Protein AF-A0A5J5V504-F1 (afdb_monomer)

Solvent-accessible surface area (backbone atoms only — not comparable to full-atom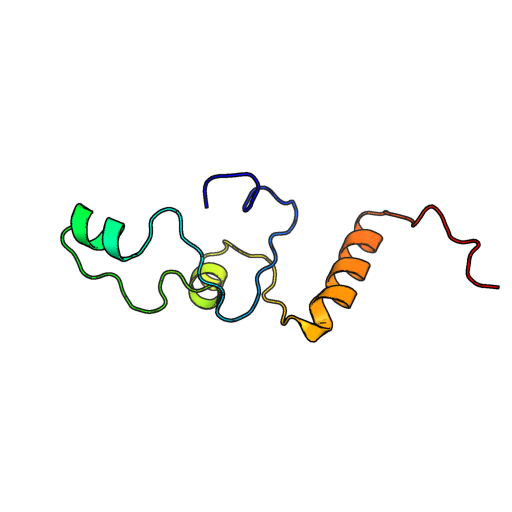 values): 5262 Å² total; per-residue (Å²): 88,92,54,75,92,71,67,52,100,70,40,72,43,44,78,80,35,76,57,55,70,66,56,70,69,57,50,26,68,75,66,75,46,89,75,68,84,62,69,43,23,41,71,54,37,38,81,69,68,75,42,74,50,78,44,53,78,85,59,39,65,58,54,51,52,52,54,41,45,72,73,67,55,70,71,93,72,73,80,79,78,122

Sequence (82 aa):
TASFGMLGDIIIAEPNAYIAFAGKRVIEQTLNKTIPEGSQVVEYLFHKGLFDPIVPRNPLKGVLSELVQLHGFFPLNQNSIK

Secondary structure (DSSP, 8-state):
--SGGG-SSS--B-TT-B--SS-HHHHHHHHTSPPPTTTTBHHHHHTTTS-S-B--HHHHHHHHHHHHHHTT---S--TT--

InterPro domains:
  IPR000438 Acetyl-CoA carboxylase carboxyl transferase, beta subunit [PR01070] (21-32)
  IPR000438 Acetyl-CoA carboxylase carboxyl transferase, beta subunit [PR01070] (43-52)
  IPR011762 Acetyl-coenzyme A carboxyltransferase, N-terminal [PS50980] (1-82)
  IPR029045 ClpP/crotonase-like domain superfamily [SSF52096] (2-68)

Mean predicted aligned error: 6.16 Å

Organism: Gossypium barbadense (NCBI:txid3634)

Radius of gyration: 17.52 Å; Cα contacts (8 Å, |Δi|>4): 68; chains: 1; bounding box: 48×24×43 Å

pLDDT: mean 89.86, std 12.99, range [40.72, 98.31]

Nearest PDB structures (foldseek):
  2f9i-assembly1_D  TM=9.243E-01  e=9.883E-06  Staphylococcus aureus
  2f9y-assembly1_B-2  TM=8.829E-01  e=1.134E-05  Escherichia coli
  8uz2-assembly1_H  TM=8.839E-01  e=1.215E-05  Escherichia coli
  8uz2-assembly1_D  TM=8.852E-01  e=3.419E-05  Escherichia coli
  5ing-assembly1_A  TM=6.257E-01  e=5.956E+00  Streptomyces ambofaciens ATCC 23877

Foldseek 3Di:
DPDPQQVDPAREAEFQDFADPDDQVVCCVVVVDHDDPPCRGPVNVVVVVSHDYHDHPVCVVVVVVVVCVVVVDDPPPPPPPD

Structure (mmCIF, N/CA/C/O backbone):
data_AF-A0A5J5V504-F1
#
_entry.id   AF-A0A5J5V504-F1
#
loop_
_atom_site.group_PDB
_atom_site.id
_atom_site.type_symbol
_atom_site.label_atom_id
_atom_site.label_alt_id
_atom_site.label_comp_id
_atom_site.label_asym_id
_atom_site.label_entity_id
_atom_site.label_seq_id
_atom_site.pdbx_PDB_ins_code
_atom_site.Cartn_x
_atom_site.Cartn_y
_atom_site.Cartn_z
_atom_site.occupancy
_atom_site.B_iso_or_equiv
_atom_site.auth_seq_id
_atom_site.auth_comp_id
_atom_site.auth_asym_id
_atom_site.auth_atom_id
_atom_site.pdbx_PDB_model_num
ATOM 1 N N . THR A 1 1 ? -3.022 7.562 4.292 1.00 63.00 1 THR A N 1
ATOM 2 C CA . THR A 1 1 ? -3.196 8.515 3.172 1.00 63.00 1 THR A CA 1
ATOM 3 C C . THR A 1 1 ? -3.233 9.919 3.739 1.00 63.00 1 THR A C 1
ATOM 5 O O . THR A 1 1 ? -3.826 10.058 4.792 1.00 63.00 1 THR A O 1
ATOM 8 N N . ALA A 1 2 ? -2.542 10.890 3.126 1.00 67.81 2 ALA A N 1
ATOM 9 C CA . ALA A 1 2 ? -2.624 12.358 3.348 1.00 67.81 2 ALA A CA 1
ATOM 10 C C . ALA A 1 2 ? -1.283 13.059 3.027 1.00 67.81 2 ALA A C 1
ATOM 12 O O . ALA A 1 2 ? -0.880 13.997 3.710 1.00 67.81 2 ALA A O 1
ATOM 13 N N . SER A 1 3 ? -0.541 12.568 2.033 1.00 79.25 3 SER A N 1
ATOM 14 C CA . SER A 1 3 ? 0.699 13.190 1.559 1.00 79.25 3 SER A CA 1
ATOM 15 C C . SER A 1 3 ? 1.130 12.549 0.236 1.00 79.25 3 SER A C 1
ATOM 17 O O . SER A 1 3 ? 0.406 11.718 -0.321 1.00 79.25 3 SER A O 1
ATOM 19 N N . PHE A 1 4 ? 2.337 12.888 -0.222 1.00 89.25 4 PHE A N 1
ATOM 20 C CA . PHE A 1 4 ? 3.018 12.305 -1.381 1.00 89.25 4 PHE A CA 1
ATOM 21 C C . PHE A 1 4 ? 2.979 10.770 -1.441 1.00 89.25 4 PHE A C 1
ATOM 23 O O . PHE A 1 4 ? 2.999 10.214 -2.531 1.00 89.25 4 PHE A O 1
ATOM 30 N N . GLY A 1 5 ? 2.865 10.077 -0.300 1.00 88.69 5 GLY A N 1
ATOM 31 C CA . GLY A 1 5 ? 2.804 8.615 -0.265 1.00 88.69 5 GLY A CA 1
ATOM 32 C C . GLY A 1 5 ? 1.613 8.005 -1.014 1.00 88.69 5 GLY A C 1
ATOM 33 O O . GLY A 1 5 ? 1.619 6.804 -1.228 1.00 88.69 5 GLY A O 1
ATOM 34 N N . MET A 1 6 ? 0.604 8.798 -1.396 1.00 93.38 6 MET A N 1
ATOM 35 C CA . MET A 1 6 ? -0.585 8.347 -2.140 1.00 93.38 6 MET A CA 1
ATOM 36 C C . MET A 1 6 ? -0.870 9.217 -3.376 1.00 93.38 6 MET A C 1
ATOM 38 O O . MET A 1 6 ? -2.008 9.293 -3.823 1.00 93.38 6 MET A O 1
ATOM 42 N N . LEU A 1 7 ? 0.141 9.935 -3.875 1.00 94.38 7 LEU A N 1
ATOM 43 C CA . LEU A 1 7 ? 0.050 10.790 -5.069 1.00 94.38 7 LEU A CA 1
ATOM 44 C C . LEU A 1 7 ? 0.928 10.271 -6.219 1.00 94.38 7 LEU A C 1
ATOM 46 O O . LEU A 1 7 ? 1.233 11.023 -7.138 1.00 94.38 7 LEU A O 1
ATOM 50 N N . GLY A 1 8 ? 1.394 9.023 -6.136 1.00 93.81 8 GLY A N 1
ATOM 51 C CA . GLY A 1 8 ? 2.149 8.405 -7.222 1.00 93.81 8 GLY A CA 1
ATOM 52 C C . GLY A 1 8 ? 1.240 8.056 -8.396 1.00 93.81 8 GLY A C 1
ATOM 53 O O . GLY A 1 8 ? 0.075 7.727 -8.184 1.00 93.81 8 GLY A O 1
ATOM 54 N N . ASP A 1 9 ? 1.791 8.074 -9.611 1.00 94.94 9 ASP A N 1
ATOM 55 C CA . ASP A 1 9 ? 1.091 7.594 -10.813 1.00 94.94 9 ASP A CA 1
ATOM 56 C C . ASP A 1 9 ? 0.714 6.108 -10.702 1.00 94.94 9 ASP A C 1
ATOM 58 O O . ASP A 1 9 ? -0.288 5.670 -11.259 1.00 94.94 9 ASP A O 1
ATOM 62 N N . ILE A 1 10 ? 1.522 5.342 -9.959 1.00 96.06 10 ILE A N 1
ATOM 63 C CA . ILE A 1 10 ? 1.270 3.951 -9.576 1.00 96.06 10 ILE A CA 1
ATOM 64 C C . ILE A 1 10 ? 1.584 3.810 -8.086 1.00 96.06 10 ILE A C 1
ATOM 66 O O . ILE A 1 10 ? 2.699 4.111 -7.645 1.00 96.06 10 ILE A O 1
ATOM 70 N N . ILE A 1 11 ? 0.624 3.321 -7.305 1.00 96.81 11 ILE A N 1
ATOM 71 C CA . ILE A 1 11 ? 0.749 3.104 -5.864 1.00 96.81 11 ILE A CA 1
ATOM 72 C C . ILE A 1 11 ? 0.876 1.603 -5.595 1.00 96.81 11 ILE A C 1
ATOM 74 O O . ILE A 1 11 ? -0.093 0.846 -5.617 1.00 96.81 11 ILE A O 1
ATOM 78 N N . ILE A 1 12 ? 2.101 1.177 -5.295 1.00 97.44 12 ILE A N 1
ATOM 79 C CA . ILE A 1 12 ? 2.443 -0.210 -4.963 1.00 97.44 12 ILE A CA 1
ATOM 80 C C . ILE A 1 12 ? 2.488 -0.371 -3.446 1.00 97.44 12 ILE A C 1
ATOM 82 O O . ILE A 1 12 ? 3.013 0.492 -2.740 1.00 97.44 12 ILE A O 1
ATOM 86 N N . ALA A 1 13 ? 2.009 -1.504 -2.943 1.00 97.62 13 ALA A N 1
ATOM 87 C CA . ALA A 1 13 ? 2.176 -1.874 -1.542 1.00 97.62 13 ALA A CA 1
ATOM 88 C C . ALA A 1 13 ? 2.672 -3.316 -1.375 1.00 97.62 13 ALA A C 1
ATOM 90 O O . ALA A 1 13 ? 2.567 -4.144 -2.275 1.00 97.62 13 ALA A O 1
ATOM 91 N N . GLU A 1 14 ? 3.241 -3.611 -0.209 1.00 98.19 14 GLU A N 1
ATOM 92 C CA . GLU A 1 14 ? 3.690 -4.956 0.159 1.00 98.19 14 GLU A CA 1
ATOM 93 C C . GLU A 1 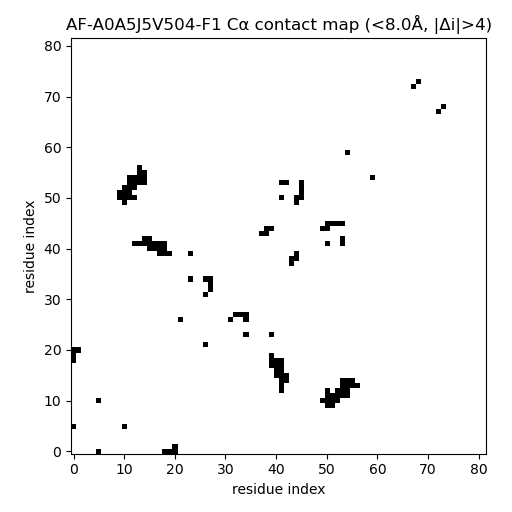14 ? 2.609 -5.713 0.936 1.00 98.19 14 GLU A C 1
ATOM 95 O O . GLU A 1 14 ? 1.837 -5.072 1.650 1.00 98.19 14 GLU A O 1
ATOM 100 N N . PRO A 1 15 ? 2.574 -7.059 0.861 1.00 97.88 15 PRO A N 1
ATOM 101 C CA . PRO A 1 15 ? 1.625 -7.871 1.618 1.00 97.88 15 PRO A CA 1
ATOM 102 C C . PRO A 1 15 ? 1.650 -7.554 3.114 1.00 97.88 15 PRO A C 1
ATOM 104 O O . PRO A 1 15 ? 2.722 -7.390 3.702 1.00 97.88 15 PRO A O 1
ATOM 107 N N . ASN A 1 16 ? 0.476 -7.532 3.742 1.00 96.38 16 ASN A N 1
ATOM 108 C CA . ASN A 1 16 ? 0.276 -7.208 5.158 1.00 96.38 16 ASN A CA 1
ATOM 109 C C . ASN A 1 16 ? 0.716 -5.793 5.581 1.00 96.38 16 ASN A C 1
ATOM 111 O O . ASN A 1 16 ? 0.786 -5.506 6.780 1.00 96.38 16 ASN A O 1
ATOM 115 N N . ALA A 1 17 ? 1.025 -4.894 4.641 1.00 96.62 17 ALA A N 1
ATOM 116 C CA . ALA A 1 17 ? 1.348 -3.518 4.990 1.00 96.62 17 ALA A CA 1
ATOM 117 C C . ALA A 1 17 ? 0.153 -2.852 5.688 1.00 96.62 17 ALA A C 1
ATOM 119 O O . ALA A 1 17 ? -0.994 -2.998 5.264 1.00 96.62 17 ALA A O 1
ATOM 120 N N . TYR A 1 18 ? 0.428 -2.105 6.759 1.00 95.38 18 TYR A N 1
ATOM 121 C CA . TYR A 1 18 ? -0.576 -1.343 7.498 1.00 95.38 18 TYR A CA 1
ATOM 122 C C . TYR A 1 18 ? -0.561 0.116 7.036 1.00 95.38 18 TYR A C 1
ATOM 124 O O . TYR A 1 18 ? 0.433 0.823 7.215 1.00 95.38 18 TYR A O 1
ATOM 132 N N . ILE A 1 19 ? -1.665 0.577 6.447 1.00 94.19 19 ILE A N 1
ATOM 133 C CA . ILE A 1 19 ? -1.809 1.922 5.891 1.00 94.19 19 ILE A CA 1
ATOM 134 C C . ILE A 1 19 ? -2.999 2.623 6.535 1.00 94.19 19 ILE A C 1
ATOM 136 O O . ILE A 1 19 ? -4.142 2.172 6.494 1.00 94.19 19 ILE A O 1
ATOM 140 N N . ALA A 1 20 ? -2.725 3.793 7.099 1.00 92.19 20 ALA A N 1
ATOM 141 C CA . ALA A 1 20 ? -3.700 4.583 7.824 1.00 92.19 20 ALA A CA 1
ATOM 142 C C . ALA A 1 20 ? -3.469 6.082 7.595 1.00 92.19 20 ALA A C 1
ATOM 144 O O . ALA A 1 20 ? -2.348 6.517 7.339 1.00 92.19 20 ALA A O 1
ATOM 145 N N . PHE A 1 21 ? -4.534 6.883 7.662 1.00 91.38 21 PHE A N 1
ATOM 146 C CA . PHE A 1 21 ? -4.404 8.325 7.916 1.00 91.38 21 PHE A CA 1
ATOM 147 C C . PHE A 1 21 ? -4.315 8.580 9.425 1.00 91.38 21 PHE A C 1
ATOM 149 O O . PHE A 1 21 ? -3.362 9.181 9.905 1.00 91.38 21 PHE A O 1
ATOM 156 N N . ALA A 1 22 ? -5.275 8.028 10.169 1.00 92.81 22 ALA A N 1
ATOM 157 C CA . ALA A 1 22 ? -5.280 7.967 11.624 1.00 92.81 22 ALA A CA 1
ATOM 158 C C . ALA A 1 22 ? -5.180 6.503 12.076 1.00 92.81 22 ALA A C 1
ATOM 160 O O . ALA A 1 22 ? -5.834 5.626 11.509 1.00 92.81 22 ALA A O 1
ATOM 161 N N . GLY A 1 23 ? -4.362 6.223 13.091 1.00 92.25 23 GLY A N 1
ATOM 162 C CA . GLY A 1 23 ? -4.229 4.867 13.630 1.00 92.25 23 GLY A CA 1
ATOM 163 C C . GLY A 1 23 ? -5.521 4.375 14.293 1.00 92.25 23 GLY A C 1
ATOM 164 O O . GLY A 1 23 ? -6.285 5.184 14.825 1.00 92.25 23 GLY A O 1
ATOM 165 N N . LYS A 1 24 ? -5.733 3.049 14.310 1.00 93.06 24 LYS A N 1
ATOM 166 C CA . LYS A 1 24 ? -6.935 2.390 14.864 1.00 93.06 24 LYS A CA 1
ATOM 167 C C . LYS A 1 24 ? -7.384 2.988 16.201 1.00 93.06 24 LYS A C 1
ATOM 169 O O . LYS A 1 24 ? -8.526 3.412 16.325 1.00 93.06 24 LYS A O 1
ATOM 174 N N . ARG A 1 25 ? -6.459 3.111 17.162 1.00 93.12 25 ARG A N 1
ATOM 175 C CA . ARG A 1 25 ? -6.729 3.662 18.502 1.00 93.12 25 ARG A CA 1
ATOM 176 C C . ARG A 1 25 ? -7.358 5.056 18.457 1.00 93.12 25 ARG A C 1
ATOM 178 O O . ARG A 1 25 ? -8.306 5.309 19.188 1.00 93.12 25 ARG A O 1
ATOM 185 N N . VAL A 1 26 ? -6.837 5.946 17.612 1.00 95.31 26 VAL A N 1
ATOM 186 C CA . VAL A 1 26 ? -7.347 7.320 17.493 1.00 95.31 26 VAL A CA 1
ATOM 187 C C . VAL A 1 26 ? -8.769 7.297 16.940 1.00 95.31 26 VAL A C 1
ATOM 189 O O . VAL A 1 26 ? -9.646 7.949 17.493 1.00 95.31 26 VAL A O 1
ATOM 192 N N . ILE A 1 27 ? -9.024 6.489 15.906 1.00 94.69 27 ILE A N 1
ATOM 193 C CA . ILE A 1 27 ? -10.356 6.370 15.298 1.00 94.69 27 ILE A CA 1
ATOM 194 C C . ILE A 1 27 ? -11.374 5.828 16.310 1.00 94.69 27 ILE A C 1
ATOM 196 O O . ILE A 1 27 ? -12.459 6.391 16.448 1.00 94.69 27 ILE A O 1
ATOM 200 N N . GLU A 1 28 ? -11.022 4.769 17.041 1.00 96.00 28 GLU A N 1
ATOM 201 C CA . GLU A 1 28 ? -11.909 4.160 18.038 1.00 96.00 28 GLU A CA 1
ATOM 202 C C . GLU A 1 28 ? -12.216 5.123 19.190 1.00 96.00 28 GLU A C 1
ATOM 204 O O . GLU A 1 28 ? -13.370 5.232 19.599 1.00 96.00 28 GLU A O 1
ATOM 209 N N . GLN A 1 29 ? -11.216 5.874 19.667 1.00 96.94 29 GLN A N 1
ATOM 210 C CA . GLN A 1 29 ? -11.404 6.886 20.710 1.00 96.94 29 GLN A CA 1
ATOM 211 C C . GLN A 1 29 ? -12.278 8.056 20.241 1.00 96.94 29 GLN A C 1
ATOM 213 O O . GLN A 1 29 ? -13.102 8.543 21.009 1.00 96.94 29 GLN A O 1
ATOM 218 N N . THR A 1 30 ? -12.119 8.514 18.996 1.00 97.12 30 THR A N 1
ATOM 219 C CA . THR A 1 30 ? -12.898 9.641 18.459 1.00 97.12 30 THR A CA 1
ATOM 220 C C . THR A 1 30 ? -14.339 9.253 18.126 1.00 97.12 30 THR A C 1
ATOM 222 O O . THR A 1 30 ? -15.250 10.043 18.358 1.00 97.12 30 THR A O 1
ATOM 225 N N . LEU A 1 31 ? -14.567 8.054 17.584 1.00 95.38 31 LEU A N 1
ATOM 226 C CA . LEU A 1 31 ? -15.895 7.607 17.144 1.00 95.38 31 LEU A CA 1
ATOM 227 C C . LEU A 1 31 ? -16.649 6.782 18.194 1.00 95.38 31 LEU A C 1
ATOM 229 O O . LEU A 1 31 ? -17.826 6.483 17.988 1.00 95.38 31 LEU A O 1
ATOM 233 N N . ASN A 1 32 ? -15.980 6.394 19.284 1.00 94.94 32 ASN A N 1
ATOM 234 C CA . ASN A 1 32 ? -16.486 5.503 20.330 1.00 94.94 32 ASN A CA 1
ATOM 235 C C . ASN A 1 32 ? -17.085 4.196 19.765 1.00 94.94 32 ASN A C 1
ATOM 237 O O . ASN A 1 32 ? -18.136 3.722 20.200 1.00 94.94 32 ASN A O 1
ATOM 241 N N . LYS A 1 33 ? -16.435 3.647 18.732 1.00 94.62 33 LYS A N 1
ATOM 242 C CA . LYS A 1 33 ? -16.828 2.428 18.009 1.00 94.62 33 LYS A CA 1
ATOM 243 C C . LYS A 1 33 ? -15.598 1.586 17.716 1.00 94.62 33 LYS A C 1
ATOM 245 O O . LYS A 1 33 ? -14.555 2.136 17.385 1.00 94.62 33 LYS A O 1
ATOM 250 N N . THR A 1 34 ? -15.744 0.266 17.773 1.00 93.38 34 THR A N 1
ATOM 251 C CA . THR A 1 34 ? -14.684 -0.676 17.399 1.00 93.38 34 THR A CA 1
ATOM 252 C C . THR A 1 34 ? -14.495 -0.711 15.889 1.00 93.38 34 THR A C 1
ATOM 254 O O . THR A 1 34 ? -15.466 -0.801 15.133 1.00 93.38 34 THR A O 1
ATOM 257 N N . ILE A 1 35 ? -13.242 -0.696 15.451 1.00 92.69 35 ILE A N 1
ATOM 258 C CA . ILE A 1 35 ? -12.874 -0.804 14.042 1.00 92.69 35 ILE A CA 1
ATOM 259 C C . ILE A 1 35 ? -12.630 -2.283 13.704 1.00 92.69 35 ILE A C 1
ATOM 261 O O . ILE A 1 35 ? -11.860 -2.937 14.421 1.00 92.69 35 ILE A O 1
ATOM 265 N N . PRO A 1 36 ? -13.236 -2.817 12.621 1.00 92.44 36 PRO A N 1
ATOM 266 C CA . PRO A 1 36 ? -12.983 -4.183 12.177 1.00 92.44 36 PRO A CA 1
ATOM 267 C C . PRO A 1 36 ? -11.487 -4.448 12.010 1.00 92.44 36 PRO A C 1
ATOM 269 O O . PRO A 1 36 ? -10.745 -3.620 11.467 1.00 92.44 36 PRO A O 1
ATOM 272 N N . GLU A 1 37 ? -11.041 -5.607 12.482 1.00 91.88 37 GLU A N 1
ATOM 273 C CA . GLU A 1 37 ? -9.666 -6.050 12.289 1.00 91.88 37 GLU A CA 1
ATOM 274 C C . GLU A 1 37 ? -9.356 -6.196 10.792 1.00 91.88 37 GLU A C 1
ATOM 276 O O . GLU A 1 37 ? -10.236 -6.497 9.988 1.00 91.88 37 GLU A O 1
ATOM 281 N N . GLY A 1 38 ? -8.124 -5.886 10.392 1.00 92.50 38 GLY A N 1
ATOM 282 C CA . GLY A 1 38 ? -7.729 -5.923 8.981 1.00 92.50 38 GLY A CA 1
ATOM 283 C C . GLY A 1 38 ? -8.169 -4.717 8.136 1.00 92.50 38 GLY A C 1
ATOM 284 O O . GLY A 1 38 ? -7.651 -4.540 7.040 1.00 92.50 38 GLY A O 1
ATOM 285 N N . SER A 1 39 ? -9.045 -3.832 8.632 1.00 92.88 39 SER A N 1
ATOM 286 C CA . SER A 1 39 ? -9.578 -2.685 7.856 1.00 92.88 39 SER A CA 1
ATOM 287 C C . SER A 1 39 ? -8.542 -1.655 7.378 1.00 92.88 39 SER A C 1
ATOM 289 O O . SER A 1 39 ? -8.848 -0.810 6.540 1.00 92.88 39 SER A O 1
ATOM 291 N N . GLN A 1 40 ? -7.328 -1.693 7.923 1.00 94.88 40 GLN A N 1
ATOM 292 C CA . GLN A 1 40 ? -6.224 -0.795 7.565 1.00 94.88 40 GLN A CA 1
ATOM 293 C C . GLN A 1 40 ? -5.038 -1.556 6.966 1.00 94.88 40 GLN A C 1
ATOM 295 O O . GLN A 1 40 ? -3.956 -0.998 6.818 1.00 94.88 40 GLN A O 1
ATOM 300 N N . VAL A 1 41 ? -5.226 -2.833 6.638 1.00 96.81 41 VAL A N 1
ATOM 301 C CA . VAL A 1 41 ? -4.215 -3.651 5.970 1.00 96.81 41 VAL A CA 1
ATOM 302 C C . VAL A 1 41 ? -4.420 -3.544 4.459 1.00 96.81 41 VAL A C 1
ATOM 304 O O . VAL A 1 41 ? -5.549 -3.381 3.985 1.00 96.81 41 VAL A O 1
ATOM 307 N N . VAL A 1 42 ? -3.326 -3.590 3.703 1.00 97.44 42 VAL A N 1
ATOM 308 C CA . VAL A 1 42 ? -3.314 -3.402 2.252 1.00 97.44 42 VAL A CA 1
ATOM 309 C C . VAL A 1 42 ? -4.340 -4.265 1.519 1.00 97.44 42 VAL A C 1
ATOM 311 O O . VAL A 1 42 ? -4.990 -3.750 0.621 1.00 97.44 42 VAL A O 1
ATOM 314 N N . GLU A 1 43 ? -4.559 -5.524 1.905 1.00 97.31 43 GLU A N 1
ATOM 315 C CA . GLU A 1 43 ? -5.475 -6.425 1.199 1.00 97.31 43 GLU A CA 1
ATOM 316 C C . GLU A 1 43 ? -6.910 -5.887 1.247 1.00 97.31 43 GLU A C 1
ATOM 318 O O . GLU A 1 43 ? -7.609 -5.854 0.233 1.00 97.31 43 GLU A O 1
ATOM 323 N N . TYR A 1 44 ? -7.334 -5.365 2.401 1.00 96.19 44 TYR A N 1
ATOM 324 C CA . TYR A 1 44 ? -8.638 -4.721 2.532 1.00 96.19 44 TYR A CA 1
ATOM 325 C C . TYR A 1 44 ? -8.724 -3.436 1.695 1.00 96.19 44 TYR A C 1
ATOM 327 O O . TYR A 1 44 ? -9.735 -3.187 1.036 1.00 96.19 44 TYR A O 1
ATOM 335 N N . LEU A 1 45 ? -7.670 -2.617 1.703 1.00 95.69 45 LEU A N 1
ATOM 336 C CA . LEU A 1 45 ? -7.634 -1.330 1.000 1.00 95.69 45 LEU A CA 1
ATOM 337 C C . LEU A 1 45 ? -7.503 -1.485 -0.523 1.00 95.69 45 LEU A C 1
ATOM 339 O O . LEU A 1 45 ? -8.035 -0.668 -1.274 1.00 95.69 45 LEU A O 1
ATOM 343 N N . PHE A 1 46 ? -6.857 -2.550 -0.986 1.00 96.62 46 PHE A N 1
ATOM 344 C CA . PHE A 1 46 ? -6.748 -2.920 -2.393 1.00 96.62 46 PHE A CA 1
ATOM 345 C C . PHE A 1 46 ? -8.129 -3.193 -2.989 1.00 96.62 46 PHE A C 1
ATOM 347 O O . PHE A 1 46 ? -8.494 -2.619 -4.011 1.00 96.62 46 PHE A O 1
ATOM 354 N N . HIS A 1 47 ? -8.973 -3.945 -2.276 1.00 96.19 47 HIS A N 1
ATOM 355 C CA . HIS A 1 47 ? -10.372 -4.151 -2.666 1.00 96.19 47 HIS A CA 1
ATOM 356 C C . HIS A 1 47 ? -11.223 -2.868 -2.655 1.00 96.19 47 HIS A C 1
ATOM 358 O O . HIS A 1 47 ? -12.336 -2.865 -3.181 1.00 96.19 47 HIS A O 1
ATOM 364 N N . LYS A 1 48 ? -10.727 -1.777 -2.061 1.00 95.19 48 LYS A N 1
ATOM 365 C CA . LYS A 1 48 ? -11.350 -0.445 -2.092 1.00 95.19 48 LYS A CA 1
ATOM 366 C C . LYS A 1 48 ? -10.769 0.471 -3.176 1.00 95.19 48 LYS A C 1
ATOM 368 O O . LYS A 1 48 ? -11.228 1.604 -3.284 1.00 95.19 48 LYS A O 1
ATOM 373 N N . GLY A 1 49 ? -9.807 -0.004 -3.971 1.00 95.38 49 GLY A N 1
ATOM 374 C CA . GLY A 1 49 ? -9.210 0.742 -5.080 1.00 95.38 49 GLY A CA 1
ATOM 375 C C . GLY A 1 49 ? -8.159 1.773 -4.662 1.00 95.38 49 GLY A C 1
ATOM 376 O O . GLY A 1 49 ? -7.962 2.746 -5.378 1.00 95.38 49 GLY A O 1
ATOM 377 N N . LEU A 1 50 ? -7.518 1.607 -3.496 1.00 95.25 50 LEU A N 1
ATOM 378 C CA . LEU A 1 50 ? -6.471 2.533 -3.027 1.00 95.25 50 LEU A CA 1
ATOM 379 C C . LEU A 1 50 ? -5.059 2.200 -3.544 1.00 95.25 50 LEU A C 1
ATOM 381 O O . LEU A 1 50 ? -4.159 3.018 -3.375 1.00 95.25 50 LEU A O 1
ATOM 385 N N . PHE A 1 51 ? -4.854 1.004 -4.096 1.00 96.62 51 PHE A N 1
ATOM 386 C CA . PHE A 1 51 ? -3.551 0.485 -4.523 1.00 96.62 51 PHE A CA 1
ATOM 387 C C . PHE A 1 51 ? -3.680 -0.216 -5.874 1.00 96.62 51 PHE A C 1
ATOM 389 O O . PHE A 1 51 ? -4.719 -0.818 -6.145 1.00 96.62 51 PHE A O 1
ATO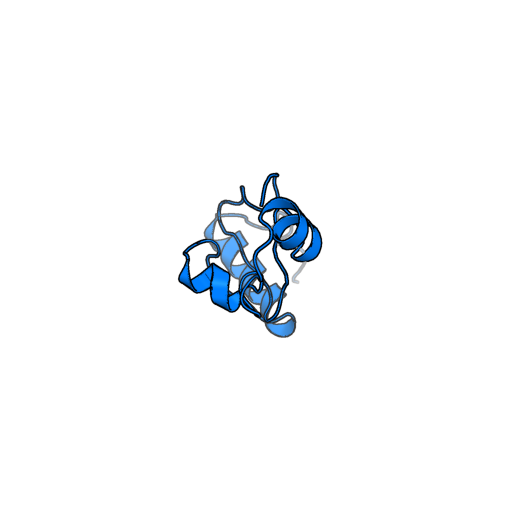M 396 N N . ASP A 1 52 ? -2.610 -0.186 -6.667 1.00 96.62 52 ASP A N 1
ATOM 397 C CA . ASP A 1 52 ? -2.585 -0.711 -8.035 1.00 96.62 52 ASP A CA 1
ATOM 398 C C . ASP A 1 52 ? -2.093 -2.173 -8.084 1.00 96.62 52 ASP A C 1
ATOM 400 O O . ASP A 1 52 ? -2.839 -3.042 -8.538 1.00 96.62 52 ASP A O 1
ATOM 404 N N . PRO A 1 53 ? -0.880 -2.499 -7.583 1.00 96.94 53 PRO A N 1
ATOM 405 C CA . PRO A 1 53 ? -0.542 -3.880 -7.236 1.00 96.94 53 PRO A CA 1
ATOM 406 C C . PRO A 1 53 ? -0.073 -4.065 -5.782 1.00 96.94 53 PRO A C 1
ATOM 408 O O . PRO A 1 53 ? 0.556 -3.194 -5.172 1.00 96.94 53 PRO A O 1
ATOM 411 N N . ILE A 1 54 ? -0.298 -5.276 -5.260 1.00 98.12 54 ILE A N 1
ATOM 412 C CA . ILE A 1 54 ? 0.369 -5.784 -4.054 1.00 98.12 54 ILE A CA 1
ATOM 413 C C . ILE A 1 54 ? 1.539 -6.668 -4.495 1.00 98.12 54 ILE A C 1
ATOM 415 O O . ILE A 1 54 ? 1.331 -7.700 -5.133 1.00 98.12 54 ILE A O 1
ATOM 419 N N . VAL A 1 55 ? 2.770 -6.281 -4.161 1.00 98.31 55 VAL A N 1
ATOM 420 C CA . VAL A 1 55 ? 3.990 -6.944 -4.644 1.00 98.31 55 VAL A CA 1
ATOM 421 C C . VAL A 1 55 ? 4.856 -7.380 -3.461 1.00 98.31 55 VAL A C 1
ATOM 423 O O . VAL A 1 55 ? 5.266 -6.536 -2.666 1.00 98.31 55 VAL A O 1
ATOM 426 N N . PRO A 1 56 ? 5.183 -8.679 -3.317 1.00 98.31 56 PRO A N 1
ATOM 427 C CA . PRO A 1 56 ? 6.125 -9.132 -2.297 1.00 98.31 56 PRO A CA 1
ATOM 428 C C . PRO A 1 56 ? 7.521 -8.520 -2.483 1.00 98.31 56 PRO A C 1
ATOM 430 O O . PRO A 1 56 ? 7.938 -8.200 -3.597 1.00 98.31 56 PRO A O 1
ATOM 433 N N . ARG A 1 57 ? 8.298 -8.427 -1.399 1.00 97.88 57 ARG A N 1
ATOM 434 C CA . ARG A 1 57 ? 9.624 -7.787 -1.417 1.00 97.88 57 ARG A CA 1
ATOM 435 C C . ARG A 1 57 ? 10.588 -8.371 -2.457 1.00 97.88 57 ARG A C 1
ATOM 437 O O . ARG A 1 57 ? 11.307 -7.617 -3.106 1.00 97.88 57 ARG A O 1
ATOM 444 N N . ASN A 1 58 ? 10.602 -9.696 -2.619 1.00 98.12 58 ASN A N 1
ATOM 445 C CA . ASN A 1 58 ? 11.536 -10.391 -3.513 1.00 98.12 58 ASN A CA 1
ATOM 446 C C . ASN A 1 58 ? 11.386 -9.970 -4.994 1.00 98.12 58 ASN A C 1
ATOM 448 O O . ASN A 1 58 ? 12.386 -9.565 -5.586 1.00 98.12 58 ASN A O 1
ATOM 452 N N . PRO A 1 59 ? 10.183 -10.013 -5.608 1.00 97.88 59 PRO A N 1
ATOM 453 C CA . PRO A 1 59 ? 9.987 -9.564 -6.989 1.00 97.88 59 PRO A CA 1
ATOM 454 C C . PRO A 1 59 ? 9.952 -8.038 -7.168 1.00 97.88 59 PRO A C 1
ATOM 456 O O . PRO A 1 59 ? 10.058 -7.578 -8.304 1.00 97.88 59 PRO A O 1
ATOM 459 N N . LEU A 1 60 ? 9.835 -7.243 -6.094 1.00 97.94 60 LEU A N 1
ATOM 460 C CA . LEU A 1 60 ? 9.627 -5.789 -6.174 1.00 97.94 60 LEU A CA 1
ATOM 461 C C . LEU A 1 60 ? 10.651 -5.072 -7.065 1.00 97.94 60 LEU A C 1
ATOM 463 O O . LEU A 1 60 ? 10.285 -4.185 -7.830 1.00 97.94 60 LEU A O 1
ATOM 467 N N . LYS A 1 61 ? 11.925 -5.480 -7.026 1.00 97.12 61 LYS A N 1
ATOM 468 C CA . LYS A 1 61 ? 12.971 -4.893 -7.880 1.00 97.12 61 LYS A CA 1
ATOM 469 C C . LYS A 1 61 ? 12.682 -5.079 -9.376 1.00 97.12 61 LYS A C 1
ATOM 471 O O . LYS A 1 61 ? 12.912 -4.155 -10.151 1.00 97.12 61 LYS A O 1
ATOM 476 N N . GLY A 1 62 ? 12.210 -6.261 -9.773 1.00 97.56 62 GLY A N 1
ATOM 477 C CA . GLY A 1 62 ? 11.863 -6.562 -11.164 1.00 97.56 62 GLY A CA 1
ATOM 478 C C . GLY A 1 62 ? 10.667 -5.736 -11.621 1.00 97.56 62 GLY A C 1
ATOM 479 O O . GLY A 1 62 ? 10.761 -5.033 -12.621 1.00 97.56 62 GLY A O 1
ATOM 480 N N . VAL A 1 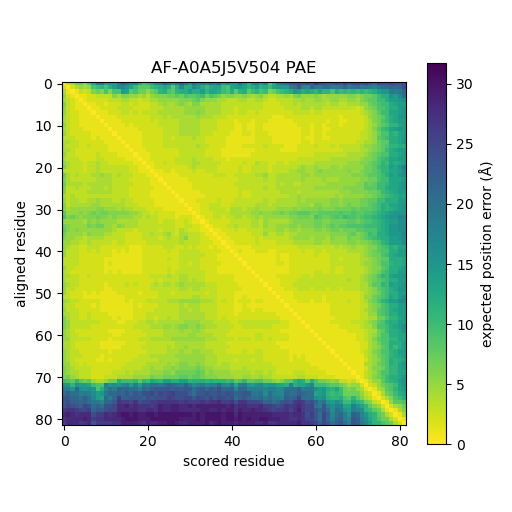63 ? 9.607 -5.715 -10.808 1.00 97.69 63 VAL A N 1
ATOM 481 C CA . VAL A 1 63 ? 8.396 -4.923 -11.082 1.00 97.69 63 VAL A CA 1
ATOM 482 C C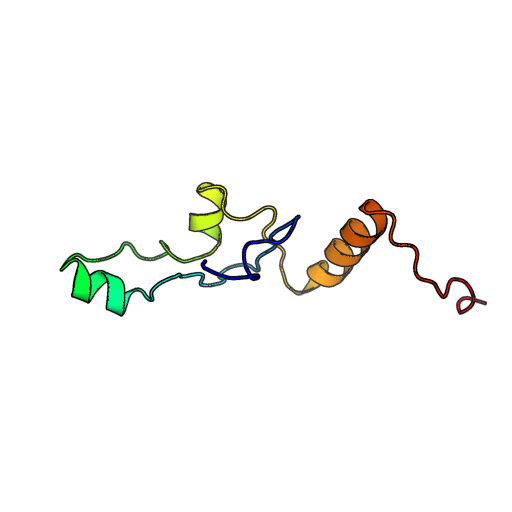 . VAL A 1 63 ? 8.726 -3.437 -11.238 1.00 97.69 63 VAL A C 1
ATOM 484 O O . VAL A 1 63 ? 8.298 -2.807 -12.198 1.00 97.69 63 VAL A O 1
ATOM 487 N N . LEU A 1 64 ? 9.542 -2.870 -10.343 1.00 96.31 64 LEU A N 1
ATOM 488 C CA . LEU A 1 64 ? 9.963 -1.471 -10.457 1.00 96.31 64 LEU A CA 1
ATOM 489 C C . LEU A 1 64 ? 10.760 -1.211 -11.742 1.00 96.31 64 LEU A C 1
ATOM 491 O O . LEU A 1 64 ? 10.556 -0.183 -12.381 1.00 96.31 64 LEU A O 1
ATOM 495 N N . SER A 1 65 ? 11.643 -2.133 -12.140 1.00 95.25 65 SER A N 1
ATOM 496 C CA . SER A 1 65 ? 12.399 -2.008 -13.390 1.00 95.25 65 SER A CA 1
ATOM 497 C C . SER A 1 65 ? 11.479 -1.980 -14.612 1.00 95.25 65 SER A C 1
ATOM 499 O O . SER A 1 65 ? 11.683 -1.159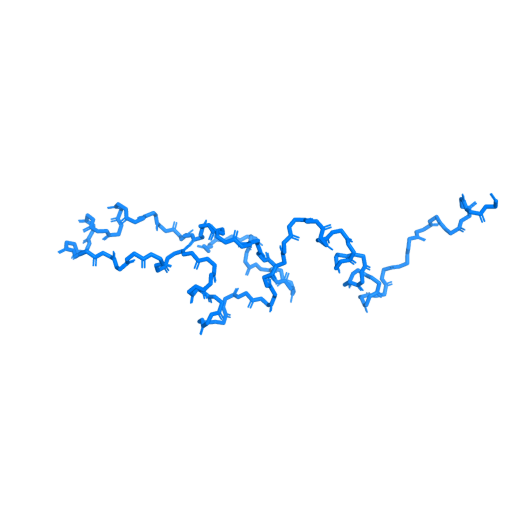 -15.503 1.00 95.25 65 SER A O 1
ATOM 501 N N . GLU A 1 66 ? 10.475 -2.856 -14.658 1.00 95.06 66 GLU A N 1
ATOM 502 C CA . GLU A 1 66 ? 9.497 -2.917 -15.750 1.00 95.06 66 GLU A CA 1
ATOM 503 C C . GLU A 1 66 ? 8.650 -1.645 -15.821 1.00 95.06 66 GLU A C 1
ATOM 505 O O . GLU A 1 66 ? 8.501 -1.062 -16.894 1.00 95.06 66 GLU A O 1
ATOM 510 N N . LEU A 1 67 ? 8.154 -1.158 -14.679 1.00 95.12 67 LEU A N 1
ATOM 511 C CA . LEU A 1 67 ? 7.356 0.068 -14.623 1.00 95.12 67 LEU A CA 1
ATOM 512 C C . LEU A 1 67 ? 8.149 1.296 -15.072 1.00 95.12 67 LEU A C 1
ATOM 514 O O . LEU A 1 67 ? 7.635 2.131 -15.811 1.00 95.12 67 LEU A O 1
ATOM 518 N N . VAL A 1 68 ? 9.408 1.406 -14.658 1.00 93.56 68 VAL A N 1
ATOM 519 C CA . VAL A 1 68 ? 10.283 2.516 -15.051 1.00 93.56 68 VAL A CA 1
ATOM 520 C C . VAL A 1 68 ? 10.584 2.467 -16.557 1.00 93.56 68 VAL A C 1
ATOM 522 O O . VAL A 1 68 ? 10.492 3.493 -17.231 1.00 93.56 68 VAL A O 1
ATOM 525 N N . GLN A 1 69 ? 10.853 1.280 -17.113 1.00 92.62 69 GLN A N 1
ATOM 526 C CA . GLN A 1 69 ? 11.019 1.097 -18.562 1.00 92.62 69 GLN A CA 1
ATOM 527 C C . GLN A 1 69 ? 9.742 1.439 -19.342 1.00 92.62 69 GLN A C 1
ATOM 529 O O . GLN A 1 69 ? 9.824 2.099 -20.377 1.00 92.62 69 GLN A O 1
ATOM 534 N N . LEU A 1 70 ? 8.569 1.046 -18.832 1.00 93.25 70 LEU A N 1
ATOM 535 C CA . LEU A 1 70 ? 7.266 1.364 -19.425 1.00 93.25 70 LEU A CA 1
ATOM 536 C C . LEU A 1 70 ? 7.044 2.880 -19.556 1.00 93.25 70 LEU A C 1
ATOM 538 O O . LEU A 1 70 ? 6.506 3.330 -20.563 1.00 93.25 70 LEU A O 1
ATOM 542 N N . HIS A 1 71 ? 7.513 3.672 -18.588 1.00 93.31 71 HIS A N 1
ATOM 543 C CA . HIS A 1 71 ? 7.438 5.140 -18.621 1.00 93.31 71 HIS A CA 1
ATOM 544 C C . HIS A 1 71 ? 8.516 5.791 -19.509 1.00 93.31 71 HIS A C 1
ATOM 546 O O . HIS A 1 71 ? 8.704 7.006 -19.471 1.00 93.31 71 HIS A O 1
ATOM 552 N N . GLY A 1 72 ? 9.240 5.004 -20.311 1.00 86.56 72 GLY A N 1
ATOM 553 C CA . GLY A 1 72 ? 10.265 5.507 -21.224 1.00 86.56 72 GLY A CA 1
ATOM 554 C C . GLY A 1 72 ? 11.529 5.992 -20.515 1.00 86.56 72 GLY A C 1
ATOM 555 O O . GLY A 1 72 ? 12.306 6.752 -21.095 1.00 86.56 72 GLY A O 1
ATOM 556 N N . PHE A 1 73 ? 11.760 5.576 -19.267 1.00 77.19 73 PHE A N 1
ATOM 557 C CA . PHE A 1 73 ? 13.014 5.873 -18.593 1.00 77.19 73 PHE A CA 1
ATOM 558 C C . PHE A 1 73 ? 14.100 4.926 -19.103 1.00 77.19 73 PHE A C 1
ATOM 560 O O . PHE A 1 73 ? 14.181 3.752 -18.733 1.00 77.19 73 PHE A O 1
ATOM 567 N N . PHE A 1 74 ? 14.963 5.460 -19.959 1.00 70.00 74 PHE A N 1
ATOM 568 C CA . PHE A 1 74 ? 16.167 4.775 -20.397 1.00 70.00 74 PHE A CA 1
ATOM 569 C C . PHE A 1 74 ? 17.303 5.117 -19.429 1.00 70.00 74 PHE A C 1
ATOM 571 O O . PHE A 1 74 ? 17.604 6.300 -19.246 1.00 70.00 74 PHE A O 1
ATOM 578 N N . PRO A 1 75 ? 17.958 4.128 -18.794 1.00 65.44 75 PRO A N 1
ATOM 579 C CA . PRO A 1 75 ? 19.128 4.413 -17.980 1.00 65.44 75 PRO A CA 1
ATOM 580 C C . PRO A 1 75 ? 20.194 5.083 -18.852 1.00 65.44 75 PRO A C 1
ATOM 582 O O . PRO A 1 75 ? 20.582 4.549 -19.890 1.00 65.44 75 PRO A O 1
ATOM 585 N N . LEU A 1 76 ? 20.688 6.245 -18.412 1.00 63.25 76 LEU A N 1
ATOM 586 C CA . LEU A 1 76 ? 21.701 7.035 -19.130 1.00 63.25 76 LEU A CA 1
ATOM 587 C C . LEU A 1 76 ? 23.023 6.269 -19.350 1.00 63.25 76 LEU A C 1
ATOM 589 O O . LEU A 1 76 ? 23.814 6.635 -20.214 1.00 63.25 76 LEU A O 1
ATOM 593 N N . ASN A 1 77 ? 23.246 5.176 -18.612 1.00 62.53 77 ASN A N 1
ATOM 594 C CA . ASN A 1 77 ? 24.409 4.304 -18.747 1.00 62.53 77 ASN A CA 1
ATOM 595 C C . ASN A 1 77 ? 24.039 2.979 -19.429 1.00 62.53 77 ASN A C 1
ATOM 597 O O . ASN A 1 77 ? 23.935 1.944 -18.776 1.00 62.53 77 ASN A O 1
ATOM 601 N N . GLN A 1 78 ? 23.896 2.993 -20.755 1.00 57.34 78 GLN A N 1
ATOM 602 C CA . GLN A 1 78 ? 23.878 1.760 -21.561 1.00 57.34 78 GLN A CA 1
ATOM 603 C C . G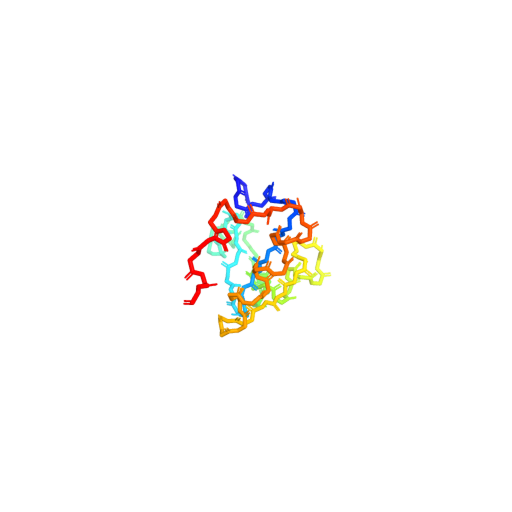LN A 1 78 ? 25.295 1.230 -21.878 1.00 57.34 78 GLN A C 1
ATOM 605 O O . GLN A 1 78 ? 25.438 0.142 -22.421 1.00 57.34 78 GLN A O 1
ATOM 610 N N . ASN A 1 79 ? 26.354 1.953 -21.488 1.00 54.31 79 ASN A N 1
ATOM 611 C CA . ASN A 1 79 ? 27.747 1.632 -21.838 1.00 54.31 79 ASN A CA 1
ATOM 612 C C . ASN A 1 79 ? 28.526 0.804 -20.793 1.00 54.31 79 ASN A C 1
ATOM 614 O O . ASN A 1 79 ? 29.734 0.633 -20.944 1.00 54.31 79 ASN A O 1
ATOM 618 N N . SER A 1 80 ? 27.887 0.283 -19.742 1.00 53.19 80 SER A N 1
ATOM 619 C CA 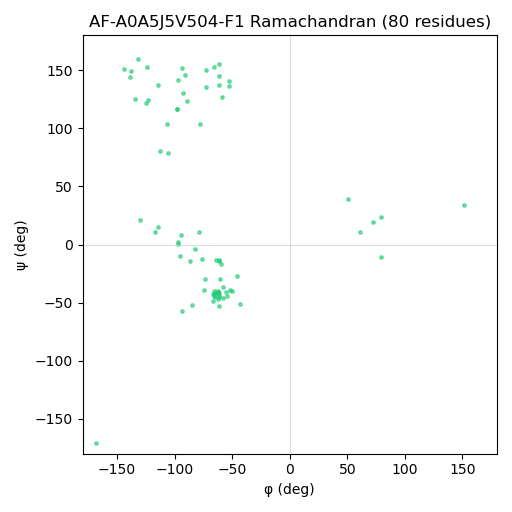. SER A 1 80 ? 28.578 -0.510 -18.703 1.00 53.19 80 SER A CA 1
ATOM 620 C C . SER A 1 80 ? 28.487 -2.027 -18.894 1.00 53.19 80 SER A C 1
ATOM 622 O O . SER A 1 80 ? 28.995 -2.765 -18.057 1.00 53.19 80 SER A O 1
ATOM 624 N N . ILE A 1 81 ? 27.859 -2.499 -19.974 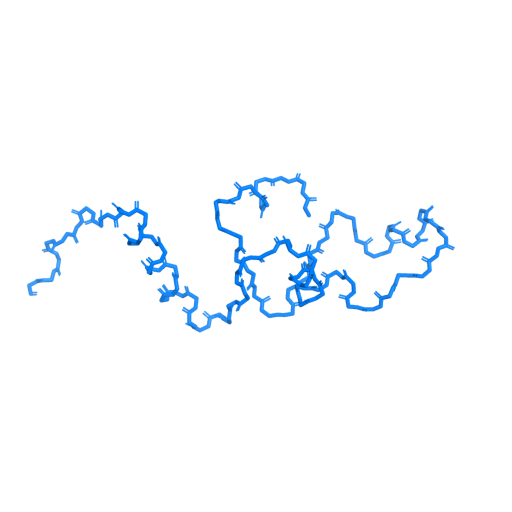1.00 50.94 81 ILE A N 1
ATOM 625 C CA . ILE A 1 81 ? 27.827 -3.921 -20.330 1.00 50.94 81 ILE A CA 1
ATOM 626 C C . ILE A 1 81 ? 28.637 -4.089 -21.619 1.00 50.94 81 ILE A C 1
ATOM 628 O O . ILE A 1 81 ? 28.100 -4.096 -22.724 1.00 50.94 81 ILE A O 1
ATOM 632 N N . LYS A 1 82 ? 29.958 -4.142 -21.453 1.00 40.72 82 LYS A N 1
ATOM 633 C CA . LYS A 1 82 ? 30.856 -4.878 -22.342 1.00 40.72 82 LYS A CA 1
ATOM 634 C C . LYS A 1 82 ? 31.368 -6.083 -21.574 1.00 40.72 82 LYS A C 1
ATOM 636 O O . LYS A 1 82 ? 31.645 -5.903 -20.367 1.00 40.72 82 LYS A O 1
#